Protein AF-A0A7V7T2E0-F1 (afdb_monomer_lite)

Secondary structure (DSSP, 8-state):
--HHHHHIIIIIHHHHHHTTPEE-SSSEEEEEETTEEEEEEEEEPPGGGTTEEEEEEEEE-SSS--------HHHHHHHHHH--HHHHHHHTSSPPPPPEE--SSHHHHHHHHHHHHHHIIIIIHHHHHHHH--

Foldseek 3Di:
DALLLVLCVPAVVVLVVVVAWDDPSPFKTWHQALNWIKIKGKAQDDDVRHQKIFIDIDTDDDDDPPDDPPPDCVVVVVCVVPDDPVVVVVVVPDDPTDIGGHDSDNVVSNVSVVVVSVCCVVPVVVVVNVVSPD

Structure (mmCIF, N/CA/C/O backbone):
data_AF-A0A7V7T2E0-F1
#
_entry.id   AF-A0A7V7T2E0-F1
#
loop_
_atom_site.group_PDB
_atom_site.id
_atom_site.type_symbol
_atom_site.label_atom_id
_atom_site.label_alt_id
_atom_site.label_comp_id
_atom_site.label_asym_id
_atom_site.label_entity_id
_atom_site.label_seq_id
_atom_site.pdbx_PDB_ins_code
_atom_site.Cartn_x
_atom_site.Cartn_y
_atom_site.Cartn_z
_atom_site.occupancy
_atom_site.B_iso_or_equiv
_atom_site.auth_seq_id
_atom_site.auth_comp_id
_atom_site.auth_asym_id
_atom_site.auth_atom_id
_atom_site.pdbx_PDB_model_num
ATOM 1 N N . MET A 1 1 ? 3.682 9.585 -15.125 1.00 78.31 1 MET A N 1
ATOM 2 C CA . MET A 1 1 ? 3.237 8.703 -14.019 1.00 78.31 1 MET A CA 1
ATOM 3 C C . MET A 1 1 ? 4.092 7.446 -14.058 1.00 78.31 1 MET A C 1
ATOM 5 O O . MET A 1 1 ? 4.278 6.934 -15.154 1.00 78.31 1 MET A O 1
ATOM 9 N N . THR A 1 2 ? 4.671 6.995 -12.938 1.00 90.12 2 THR A N 1
ATOM 10 C CA . THR A 1 2 ? 5.553 5.806 -12.954 1.00 90.12 2 THR A CA 1
ATOM 11 C C . THR A 1 2 ? 4.736 4.514 -13.114 1.00 90.12 2 THR A C 1
ATOM 13 O 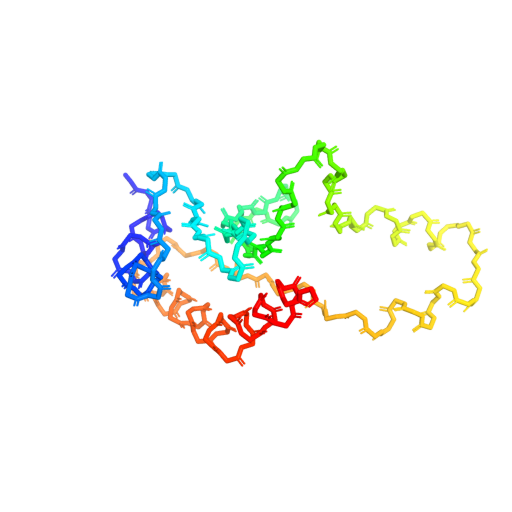O . THR A 1 2 ? 3.571 4.516 -12.709 1.00 90.12 2 THR A O 1
ATOM 16 N N . PRO A 1 3 ? 5.301 3.408 -13.642 1.00 91.00 3 PRO A N 1
ATOM 17 C CA . PRO A 1 3 ? 4.605 2.115 -13.707 1.00 91.00 3 PRO A CA 1
ATOM 18 C C . PRO A 1 3 ? 4.090 1.655 -12.344 1.00 91.00 3 PRO A C 1
ATOM 20 O O . PRO A 1 3 ? 3.000 1.097 -12.236 1.00 91.00 3 PRO A O 1
ATOM 23 N N . PHE A 1 4 ? 4.838 1.967 -11.283 1.00 93.06 4 PHE A N 1
ATOM 24 C CA . PHE A 1 4 ? 4.419 1.772 -9.900 1.00 93.06 4 PHE A CA 1
ATOM 25 C C . PHE A 1 4 ? 3.135 2.546 -9.566 1.00 93.06 4 PHE A C 1
ATOM 27 O O . PHE A 1 4 ? 2.156 1.943 -9.137 1.00 93.06 4 PHE A O 1
ATOM 34 N N . ASP A 1 5 ? 3.115 3.865 -9.793 1.00 93.12 5 ASP A N 1
ATOM 35 C CA . ASP A 1 5 ? 1.949 4.706 -9.472 1.00 93.12 5 ASP A CA 1
ATOM 36 C C . ASP A 1 5 ? 0.740 4.350 -10.348 1.00 93.12 5 ASP A C 1
ATOM 38 O O . ASP A 1 5 ? -0.398 4.406 -9.887 1.00 93.12 5 ASP A O 1
ATOM 42 N N . LYS A 1 6 ? 0.988 3.945 -11.599 1.00 94.19 6 LYS A N 1
ATOM 43 C CA . LYS A 1 6 ? -0.042 3.428 -12.498 1.00 94.19 6 LYS A CA 1
ATOM 44 C C . LYS A 1 6 ? -0.638 2.128 -11.960 1.00 94.19 6 LYS A C 1
ATOM 46 O O . LYS A 1 6 ? -1.842 2.049 -11.785 1.00 94.19 6 LYS A O 1
ATOM 51 N N . SER A 1 7 ? 0.197 1.148 -11.614 1.00 93.81 7 SER A N 1
ATOM 52 C CA . SER A 1 7 ? -0.269 -0.141 -11.074 1.00 93.81 7 SER A CA 1
ATOM 53 C C . SER A 1 7 ? -1.001 0.030 -9.745 1.00 93.81 7 SER A C 1
ATOM 55 O O . SER A 1 7 ? -1.985 -0.652 -9.488 1.00 93.81 7 SER A O 1
ATOM 57 N N . LEU A 1 8 ? -0.555 0.966 -8.904 1.00 93.88 8 LEU A N 1
ATOM 58 C CA . LEU A 1 8 ? -1.250 1.299 -7.665 1.00 93.88 8 LEU A CA 1
ATOM 59 C C . LEU A 1 8 ? -2.682 1.782 -7.943 1.00 93.88 8 LEU A C 1
ATOM 61 O O . LEU A 1 8 ? -3.616 1.366 -7.265 1.00 93.88 8 LEU A O 1
ATOM 65 N N . ARG A 1 9 ? -2.866 2.629 -8.961 1.00 94.38 9 ARG A N 1
ATOM 66 C CA . ARG A 1 9 ? -4.184 3.141 -9.365 1.00 94.38 9 ARG A CA 1
ATOM 67 C C . ARG A 1 9 ? -5.035 2.112 -10.104 1.00 94.38 9 ARG A C 1
ATOM 69 O O . ARG A 1 9 ? -6.242 2.102 -9.910 1.00 94.38 9 ARG A O 1
ATOM 76 N N . ASP A 1 10 ? -4.422 1.275 -10.928 1.00 95.38 10 ASP A N 1
ATOM 77 C CA . ASP A 1 10 ? -5.150 0.360 -11.809 1.00 95.38 10 ASP A CA 1
ATOM 78 C C . ASP A 1 10 ? -5.492 -0.968 -11.107 1.00 95.38 10 ASP A C 1
ATOM 80 O O . ASP A 1 10 ? -6.472 -1.613 -11.465 1.00 95.38 10 ASP A O 1
ATOM 84 N N . VAL A 1 11 ? -4.699 -1.383 -10.111 1.00 95.88 11 VAL A N 1
ATOM 85 C CA . VAL A 1 11 ? -4.829 -2.691 -9.439 1.00 95.88 11 VAL A CA 1
ATOM 86 C C . VAL A 1 11 ? -5.263 -2.543 -7.985 1.00 95.88 11 VAL A C 1
ATOM 88 O O . VAL A 1 11 ? -6.276 -3.099 -7.571 1.00 95.88 11 VAL A O 1
ATOM 91 N N . VAL A 1 12 ? -4.500 -1.793 -7.189 1.00 95.62 12 VAL A N 1
ATOM 92 C CA . VAL A 1 12 ? -4.717 -1.730 -5.735 1.00 95.62 12 VAL A CA 1
ATOM 93 C C . VAL A 1 12 ? -5.921 -0.865 -5.397 1.00 95.62 12 VAL A C 1
ATOM 95 O O . VAL A 1 12 ? -6.746 -1.249 -4.572 1.00 95.62 12 VAL A O 1
ATOM 98 N N . LYS A 1 13 ? -6.016 0.310 -6.023 1.00 96.75 13 LYS A N 1
ATOM 99 C CA . LYS A 1 13 ? -7.071 1.280 -5.749 1.00 96.75 13 LYS A CA 1
ATOM 100 C C . LYS A 1 13 ? -8.481 0.689 -5.877 1.00 96.75 13 LYS A C 1
ATOM 102 O O . LYS A 1 13 ? -9.194 0.777 -4.884 1.00 96.75 13 LYS A O 1
ATOM 107 N N . PRO A 1 14 ? -8.889 0.064 -7.000 1.00 97.50 14 PRO A N 1
ATOM 108 C CA . PRO A 1 14 ? -10.241 -0.485 -7.105 1.00 97.50 14 PRO A CA 1
ATOM 109 C C . PRO A 1 14 ? -10.517 -1.565 -6.053 1.00 97.50 14 PRO A C 1
ATOM 111 O O . PRO A 1 14 ? -11.622 -1.629 -5.522 1.00 97.50 14 PRO A O 1
ATOM 114 N N . TYR A 1 15 ? -9.512 -2.377 -5.704 1.00 96.69 15 TYR A N 1
ATOM 115 C CA . TYR A 1 15 ? -9.649 -3.362 -4.635 1.00 96.69 15 TYR A CA 1
ATOM 116 C C . TYR A 1 15 ? -9.910 -2.690 -3.281 1.00 96.69 15 TYR A C 1
ATOM 118 O O . TYR A 1 15 ? -10.901 -3.010 -2.634 1.00 96.69 15 TYR A O 1
ATOM 126 N N . LEU A 1 16 ? -9.060 -1.748 -2.859 1.00 95.25 16 LEU A N 1
ATOM 127 C CA . LEU A 1 16 ? -9.185 -1.095 -1.552 1.00 95.25 16 LEU A CA 1
ATOM 128 C C . LEU A 1 16 ? -10.422 -0.191 -1.458 1.00 95.25 16 LEU A C 1
ATOM 130 O O . LEU A 1 16 ? -11.059 -0.155 -0.409 1.00 95.25 16 LEU A O 1
ATOM 134 N N . GLU A 1 17 ? -10.813 0.473 -2.546 1.00 96.19 17 GLU A N 1
ATOM 135 C CA . GLU A 1 17 ? -12.062 1.245 -2.603 1.00 96.19 17 GLU A CA 1
ATOM 136 C C . GLU A 1 17 ? -13.293 0.352 -2.429 1.00 96.19 17 GLU A C 1
ATOM 138 O O . GLU A 1 17 ? -14.210 0.719 -1.697 1.00 96.19 17 GLU A O 1
ATOM 143 N N . ASN A 1 18 ? -13.284 -0.863 -2.989 1.00 96.75 18 ASN A N 1
ATOM 144 C CA . ASN A 1 18 ? -14.342 -1.846 -2.743 1.00 96.75 18 ASN A CA 1
ATOM 145 C C . ASN A 1 18 ? -14.381 -2.340 -1.282 1.00 96.75 18 ASN A C 1
ATOM 147 O O . ASN A 1 18 ? -15.410 -2.829 -0.829 1.00 96.75 18 ASN A O 1
ATOM 151 N N . GLN A 1 19 ? -13.280 -2.198 -0.537 1.00 93.25 19 GLN A N 1
ATOM 152 C CA . GLN A 1 19 ? -13.207 -2.469 0.906 1.00 93.25 19 GLN A CA 1
ATOM 153 C C . GLN A 1 19 ? -13.516 -1.224 1.762 1.00 93.25 19 GLN A C 1
ATOM 155 O O . GLN A 1 19 ? -13.327 -1.248 2.974 1.00 93.25 19 GLN A O 1
ATOM 160 N N . GLY A 1 20 ? -13.957 -0.118 1.151 1.00 94.88 20 GLY A N 1
ATOM 161 C CA . GLY A 1 20 ? -14.329 1.112 1.856 1.00 94.88 20 GLY A CA 1
ATOM 162 C C . GLY A 1 20 ? -13.175 2.079 2.142 1.00 94.88 20 GLY A C 1
ATOM 163 O O . GLY A 1 20 ? -13.376 3.078 2.833 1.00 94.88 20 GLY A O 1
ATOM 164 N N . TYR A 1 21 ? -11.975 1.835 1.608 1.00 95.00 21 TYR A N 1
ATOM 165 C CA . TYR A 1 21 ? -10.860 2.775 1.729 1.00 95.00 21 TYR A CA 1
ATOM 166 C C . TYR A 1 21 ? -10.929 3.879 0.676 1.00 95.00 21 TYR A C 1
ATOM 168 O O . TYR A 1 21 ? -11.172 3.635 -0.497 1.00 95.00 21 TYR A O 1
ATOM 176 N N . SER A 1 22 ? -10.610 5.105 1.076 1.00 96.00 22 SER A N 1
ATOM 177 C CA . SER A 1 22 ? -10.489 6.258 0.186 1.00 96.00 22 SER A CA 1
ATOM 178 C C . SER A 1 22 ? -9.030 6.526 -0.168 1.00 96.00 22 SER A C 1
ATOM 180 O O . SER A 1 22 ? -8.172 6.588 0.712 1.00 96.00 22 SER A O 1
ATOM 182 N N . PHE A 1 23 ? -8.742 6.719 -1.454 1.00 94.81 23 PHE A N 1
ATOM 183 C CA . PHE A 1 23 ? -7.396 7.026 -1.935 1.00 94.81 23 PHE A CA 1
ATOM 184 C C . PHE A 1 23 ? -7.085 8.526 -1.860 1.00 94.81 23 PHE A C 1
ATOM 186 O O . PHE A 1 23 ? -7.802 9.344 -2.432 1.00 94.81 23 PHE A O 1
ATOM 193 N N . ASN A 1 24 ? -5.958 8.903 -1.249 1.00 89.12 24 ASN A N 1
ATOM 194 C CA . ASN A 1 24 ? -5.575 10.313 -1.088 1.00 89.12 24 ASN A CA 1
ATOM 195 C C . ASN A 1 24 ? -4.918 10.958 -2.329 1.00 89.12 24 ASN A C 1
ATOM 197 O O . ASN A 1 24 ? -4.428 12.086 -2.269 1.00 89.12 24 ASN A O 1
ATOM 201 N N . GLY A 1 25 ? -4.836 10.232 -3.448 1.00 85.12 25 GLY A N 1
ATOM 202 C CA . GLY A 1 25 ? -4.210 10.698 -4.691 1.00 85.12 25 GLY A CA 1
ATOM 203 C C . GLY A 1 25 ? -2.688 10.529 -4.750 1.00 85.12 25 GLY A C 1
ATOM 204 O O . GLY A 1 25 ? -2.106 10.671 -5.833 1.00 85.12 25 GLY A O 1
ATOM 205 N N . LYS A 1 26 ? -2.048 10.190 -3.625 1.00 87.12 26 LYS A N 1
ATOM 206 C CA . LYS A 1 26 ? -0.621 9.878 -3.530 1.00 87.12 26 LYS A CA 1
ATOM 207 C C . LYS A 1 26 ? -0.429 8.368 -3.475 1.00 87.12 26 LYS A C 1
ATOM 209 O O . LYS A 1 26 ? -0.377 7.727 -4.521 1.00 87.12 26 LYS A O 1
ATOM 214 N N . ARG A 1 27 ? -0.264 7.809 -2.279 1.00 91.12 27 ARG A N 1
ATOM 215 C CA . ARG A 1 27 ? 0.068 6.398 -2.048 1.00 91.12 27 ARG A CA 1
ATOM 216 C C . ARG A 1 27 ? -0.558 5.851 -0.770 1.00 91.12 27 ARG A C 1
ATOM 218 O O . ARG A 1 27 ? -0.163 4.775 -0.327 1.00 91.12 27 ARG A O 1
ATOM 225 N N . ASP A 1 28 ? -1.534 6.574 -0.228 1.00 92.62 28 ASP A N 1
ATOM 226 C CA . ASP A 1 28 ? -2.164 6.221 1.034 1.00 92.62 28 ASP A CA 1
ATOM 227 C C . ASP A 1 28 ? -3.663 6.039 0.825 1.00 92.62 28 ASP A C 1
ATOM 229 O O 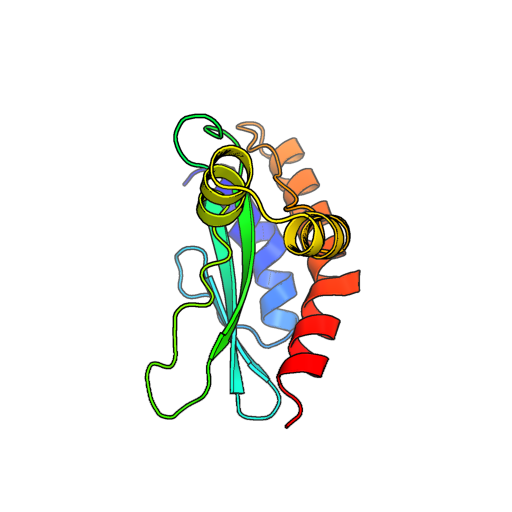. ASP A 1 28 ? -4.308 6.752 0.044 1.00 92.62 28 ASP A O 1
ATOM 233 N N . PHE A 1 29 ? -4.188 5.061 1.544 1.00 94.31 29 PHE A N 1
ATOM 234 C CA . PHE A 1 29 ? -5.582 4.666 1.559 1.00 94.31 29 PHE A CA 1
ATOM 235 C C . PHE A 1 29 ? -6.074 4.734 2.992 1.00 94.31 29 PHE A C 1
ATOM 237 O O . PHE A 1 29 ? -5.423 4.180 3.871 1.00 94.31 29 PHE A O 1
ATOM 244 N N . SER A 1 30 ? -7.208 5.383 3.232 1.00 92.50 30 SER A N 1
ATOM 245 C CA . SER A 1 30 ? -7.758 5.542 4.580 1.00 92.50 30 SER A CA 1
ATOM 246 C C . SER A 1 30 ? -9.210 5.095 4.662 1.00 92.50 30 SER A C 1
ATOM 248 O O . SER A 1 30 ? -9.994 5.429 3.776 1.00 92.50 30 SER A O 1
ATOM 250 N N . ALA A 1 31 ? -9.578 4.404 5.735 1.00 92.38 31 ALA A N 1
ATOM 251 C CA . ALA A 1 31 ? -10.951 4.015 6.051 1.00 92.38 31 ALA A CA 1
ATOM 252 C C . ALA A 1 31 ? -11.221 4.208 7.545 1.00 92.38 31 ALA A C 1
ATOM 254 O O . ALA A 1 31 ? -10.295 4.196 8.352 1.00 92.38 31 ALA A O 1
ATOM 255 N N . ILE A 1 32 ? -12.493 4.328 7.923 1.00 89.19 32 ILE A N 1
ATOM 256 C CA . ILE A 1 32 ? -12.897 4.172 9.322 1.00 89.19 32 ILE A CA 1
ATOM 257 C C . ILE A 1 32 ? -13.329 2.722 9.521 1.00 89.19 32 ILE A C 1
ATOM 259 O O . ILE A 1 32 ? -14.302 2.284 8.913 1.00 89.19 32 ILE A O 1
ATOM 263 N N . VAL A 1 33 ? -12.619 1.990 10.376 1.00 84.25 33 VAL A N 1
ATOM 264 C CA . VAL A 1 33 ? -12.908 0.589 10.709 1.00 84.25 33 VAL A CA 1
ATOM 265 C C . VAL A 1 33 ? -13.156 0.522 12.212 1.00 84.25 33 VAL A C 1
ATOM 267 O O . VAL A 1 33 ? -12.320 0.968 12.992 1.00 84.25 33 VAL A O 1
ATOM 270 N N . ASN A 1 34 ? -14.335 0.041 12.621 1.00 87.00 34 ASN A N 1
ATOM 271 C CA . ASN A 1 34 ? -14.765 -0.019 14.029 1.00 87.00 34 ASN A CA 1
ATOM 272 C C . ASN A 1 34 ? -14.601 1.313 14.795 1.00 87.00 34 ASN A C 1
ATOM 274 O O . ASN A 1 34 ? -14.215 1.341 15.957 1.00 87.00 34 ASN A O 1
ATOM 278 N N . GLY A 1 35 ? -14.878 2.441 14.133 1.00 84.25 35 GLY A N 1
ATOM 279 C CA . GLY A 1 35 ? -14.785 3.777 14.739 1.00 84.25 35 GLY A CA 1
ATOM 280 C C . GLY A 1 35 ? -13.370 4.366 14.806 1.00 84.25 35 GLY A C 1
ATOM 281 O O . GLY A 1 35 ? -13.225 5.535 15.162 1.00 84.25 35 GLY A O 1
ATOM 282 N N . GLN A 1 36 ? -12.344 3.613 14.401 1.00 81.62 36 GLN A N 1
ATOM 283 C CA . GLN A 1 36 ? -10.947 4.051 14.390 1.00 81.62 36 GLN A CA 1
ATOM 284 C C . GLN A 1 36 ? -10.455 4.331 12.965 1.00 81.62 36 GLN A C 1
ATOM 286 O O . GLN A 1 36 ? -10.934 3.732 11.999 1.00 81.62 36 GLN A O 1
ATOM 291 N N . ASN A 1 37 ? -9.500 5.255 12.815 1.00 84.25 37 ASN A N 1
ATOM 292 C CA . ASN A 1 37 ? -8.938 5.573 11.504 1.00 84.25 37 ASN A CA 1
ATOM 293 C C . ASN A 1 37 ? -7.888 4.525 11.127 1.00 84.25 37 ASN A C 1
ATOM 295 O O . ASN A 1 37 ? -6.899 4.352 11.825 1.00 84.25 37 ASN A O 1
ATOM 299 N N . SER A 1 38 ? -8.084 3.834 10.014 1.00 85.00 38 SER A N 1
ATOM 300 C CA . SER A 1 38 ? -7.129 2.884 9.459 1.00 85.00 38 SER A CA 1
ATOM 301 C C . SER A 1 38 ? -6.476 3.473 8.218 1.00 85.00 38 SER A C 1
ATOM 303 O O . SER A 1 38 ? -7.166 4.023 7.360 1.00 85.00 38 SER A O 1
ATOM 305 N N . VAL A 1 39 ? -5.155 3.330 8.095 1.00 87.44 39 VAL A N 1
ATOM 306 C CA . VAL A 1 39 ? -4.385 3.812 6.945 1.00 87.44 39 VAL A CA 1
ATOM 307 C C . VAL A 1 39 ? -3.500 2.698 6.388 1.00 87.44 39 VAL A C 1
ATOM 309 O O . VAL A 1 39 ? -2.794 2.014 7.124 1.00 87.44 39 VAL A O 1
ATOM 312 N N . ILE A 1 40 ? -3.508 2.537 5.067 1.00 87.88 40 ILE A N 1
ATOM 313 C CA . ILE A 1 40 ? -2.616 1.653 4.314 1.00 87.88 40 ILE A CA 1
ATOM 314 C C . ILE A 1 40 ? -1.734 2.530 3.424 1.00 87.88 40 ILE A C 1
ATOM 316 O O . ILE A 1 40 ? -2.233 3.231 2.545 1.00 87.88 40 ILE A O 1
ATOM 320 N N . THR A 1 41 ? -0.422 2.494 3.645 1.00 89.56 41 THR A N 1
ATOM 321 C CA . THR A 1 41 ? 0.555 3.388 3.006 1.00 89.56 41 THR A CA 1
ATOM 322 C C . THR A 1 41 ? 1.569 2.604 2.181 1.00 89.56 41 THR A C 1
ATOM 324 O O . THR A 1 41 ? 2.227 1.700 2.693 1.00 89.56 41 THR A O 1
ATOM 327 N N . PHE A 1 42 ? 1.762 2.989 0.919 1.00 89.94 42 PHE A N 1
ATOM 328 C CA . PHE A 1 42 ? 2.737 2.375 0.015 1.00 89.94 42 PHE A CA 1
ATOM 329 C C . PHE A 1 42 ? 4.028 3.204 -0.057 1.00 89.94 42 PHE A C 1
ATOM 331 O O . PHE A 1 42 ? 4.046 4.320 -0.586 1.00 89.94 42 PHE A O 1
ATOM 338 N N . GLN A 1 43 ? 5.143 2.650 0.426 1.00 88.81 43 GLN A N 1
ATOM 339 C CA . GLN A 1 43 ? 6.410 3.373 0.584 1.00 88.81 43 GLN A CA 1
ATOM 340 C C . GLN A 1 43 ? 7.512 2.802 -0.301 1.00 88.81 43 GLN A C 1
ATOM 342 O O . GLN A 1 43 ? 7.751 1.602 -0.307 1.00 88.81 43 GLN A O 1
ATOM 347 N N . LYS A 1 44 ? 8.235 3.662 -1.025 1.00 85.94 44 LYS A N 1
ATOM 348 C CA . LYS A 1 44 ? 9.430 3.243 -1.775 1.00 85.94 44 LYS A CA 1
ATOM 349 C C . LYS A 1 44 ? 10.624 3.102 -0.829 1.00 85.94 44 LYS A C 1
ATOM 351 O O . LYS A 1 44 ? 10.782 3.907 0.087 1.00 85.94 44 LYS A O 1
ATOM 356 N N . GLY A 1 45 ? 11.471 2.109 -1.084 1.00 77.12 45 GLY A N 1
ATOM 357 C CA . GLY A 1 45 ? 12.690 1.864 -0.321 1.00 77.12 45 GLY A CA 1
ATOM 358 C C . GLY A 1 45 ? 13.698 3.009 -0.423 1.00 77.12 45 GLY A C 1
ATOM 359 O O . GLY A 1 45 ? 13.771 3.728 -1.423 1.00 77.12 45 GLY A O 1
ATOM 360 N N . LEU A 1 46 ? 14.486 3.183 0.639 1.00 80.25 46 LEU A N 1
ATOM 361 C CA . LEU A 1 46 ? 15.546 4.189 0.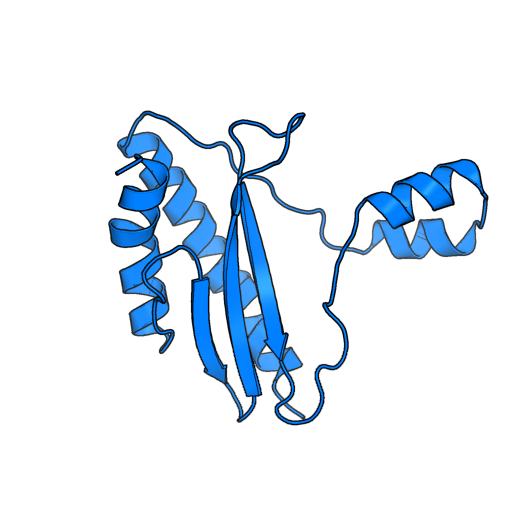725 1.00 80.25 46 LEU A CA 1
ATOM 362 C C . LEU A 1 46 ? 16.892 3.590 0.303 1.00 80.25 46 LEU A C 1
ATOM 364 O O . LEU A 1 46 ? 17.192 2.460 0.672 1.00 80.25 46 LEU A O 1
ATOM 368 N N . ARG A 1 47 ? 17.738 4.373 -0.384 1.00 75.31 47 ARG A N 1
ATOM 369 C CA . ARG A 1 47 ? 19.157 4.087 -0.713 1.00 75.31 47 ARG A CA 1
ATOM 370 C C . ARG A 1 47 ? 19.466 2.619 -1.059 1.00 75.31 47 ARG A C 1
ATOM 372 O O . ARG A 1 47 ? 19.358 2.246 -2.218 1.00 75.31 47 ARG A O 1
ATOM 379 N N . GLY A 1 48 ? 19.853 1.799 -0.075 1.00 70.50 48 GLY A N 1
ATOM 380 C CA . GLY A 1 48 ? 20.204 0.381 -0.262 1.00 70.50 48 GLY A CA 1
ATOM 381 C C . GLY A 1 48 ? 19.034 -0.516 -0.690 1.00 70.50 48 GLY A C 1
ATOM 382 O O . GLY A 1 48 ? 19.251 -1.629 -1.148 1.00 70.50 48 GLY A O 1
ATOM 383 N N . LEU A 1 49 ? 17.806 -0.012 -0.576 1.00 75.12 49 LEU A N 1
ATOM 384 C CA . LEU A 1 49 ? 16.565 -0.618 -1.056 1.00 75.12 49 LEU A CA 1
ATOM 385 C C . LEU A 1 49 ? 15.975 0.172 -2.238 1.00 75.12 49 LEU A C 1
ATOM 387 O O . LEU A 1 49 ? 14.773 0.131 -2.498 1.00 75.12 49 LEU A O 1
ATOM 391 N N . ALA A 1 50 ? 16.803 0.937 -2.954 1.00 77.81 50 ALA A N 1
ATOM 392 C CA . ALA A 1 50 ? 16.369 1.596 -4.178 1.00 77.81 50 ALA A CA 1
ATOM 393 C C . ALA A 1 50 ? 15.823 0.554 -5.170 1.00 77.81 50 ALA A C 1
ATOM 395 O O . ALA A 1 50 ? 16.428 -0.492 -5.398 1.00 77.81 50 ALA A O 1
ATOM 396 N N . GLY A 1 51 ? 14.651 0.839 -5.741 1.00 83.38 51 GLY A N 1
ATOM 397 C CA . GLY A 1 51 ? 13.958 -0.095 -6.628 1.00 83.38 51 GLY A CA 1
ATOM 398 C C . GLY A 1 51 ? 13.097 -1.135 -5.909 1.00 83.38 51 GLY A C 1
ATOM 399 O O . GLY A 1 51 ? 12.624 -2.062 -6.557 1.00 83.38 51 GLY A O 1
ATOM 400 N N . THR A 1 52 ? 12.845 -1.000 -4.606 1.00 86.62 52 THR A N 1
ATOM 401 C CA . THR A 1 52 ? 11.827 -1.791 -3.897 1.00 86.62 52 THR A CA 1
ATOM 402 C C . THR A 1 52 ? 10.778 -0.902 -3.231 1.00 86.62 52 THR A C 1
ATOM 404 O O . THR A 1 52 ? 10.900 0.326 -3.204 1.00 86.62 52 THR A O 1
ATOM 407 N N . PHE A 1 53 ? 9.711 -1.514 -2.725 1.00 87.31 53 PHE A N 1
ATOM 408 C CA . PHE A 1 53 ? 8.694 -0.850 -1.918 1.00 87.31 53 PHE A CA 1
ATOM 409 C C . PHE A 1 53 ? 8.136 -1.777 -0.833 1.00 87.31 53 PHE A C 1
ATOM 411 O O . PHE A 1 53 ? 8.265 -3.001 -0.925 1.00 87.31 53 PHE A O 1
ATOM 418 N N . THR A 1 54 ? 7.493 -1.174 0.161 1.00 86.50 54 THR A N 1
ATOM 419 C CA . THR A 1 54 ? 6.731 -1.817 1.237 1.00 86.50 54 THR A CA 1
ATOM 420 C C . THR A 1 54 ? 5.316 -1.270 1.307 1.00 86.50 54 THR A C 1
ATOM 422 O O . THR A 1 54 ? 4.996 -0.219 0.740 1.00 86.50 54 THR A O 1
ATOM 425 N N . VAL A 1 55 ? 4.473 -1.998 2.033 1.00 83.44 55 VAL A N 1
ATOM 426 C CA . VAL A 1 55 ? 3.131 -1.568 2.406 1.00 83.44 55 VAL A CA 1
ATOM 427 C C . VAL A 1 55 ? 3.031 -1.606 3.918 1.00 83.44 55 VAL A C 1
ATOM 429 O O . VAL A 1 55 ? 3.292 -2.643 4.523 1.00 83.44 55 VAL A O 1
ATOM 432 N N . ASN A 1 56 ? 2.647 -0.481 4.505 1.00 84.00 56 ASN A N 1
ATOM 433 C CA . ASN A 1 56 ? 2.482 -0.337 5.943 1.00 84.00 56 ASN A CA 1
ATOM 434 C C . ASN A 1 56 ? 1.004 -0.166 6.268 1.00 84.00 56 ASN A C 1
ATOM 436 O O . ASN A 1 56 ? 0.309 0.589 5.588 1.00 84.00 56 ASN A O 1
ATOM 440 N N . LEU A 1 57 ? 0.548 -0.851 7.311 1.00 80.75 57 LEU A N 1
ATOM 441 C CA . LEU A 1 57 ? -0.810 -0.767 7.829 1.00 80.75 57 LEU A CA 1
ATOM 442 C C . LEU A 1 57 ? -0.734 -0.083 9.195 1.00 80.75 57 LEU A C 1
ATOM 444 O O . LEU A 1 57 ? 0.094 -0.458 10.025 1.00 80.75 57 LEU A O 1
ATOM 448 N N . SER A 1 58 ? -1.571 0.919 9.427 1.00 76.31 58 SER A N 1
ATOM 449 C CA . SER A 1 58 ? -1.646 1.639 10.696 1.00 76.31 58 SER A CA 1
ATOM 450 C C . SER A 1 58 ? -3.090 1.859 11.120 1.00 76.31 58 SER A C 1
ATOM 452 O O . SER A 1 58 ? -3.988 1.974 10.286 1.00 76.31 58 SER A O 1
ATOM 454 N N . VAL A 1 59 ? -3.291 1.931 12.429 1.00 76.12 59 VAL A N 1
ATOM 455 C CA . VAL A 1 59 ? -4.554 2.283 13.075 1.00 76.12 59 VAL A CA 1
ATOM 456 C C . VAL A 1 59 ? -4.257 3.485 13.974 1.00 76.12 59 VAL A C 1
ATOM 458 O O . VAL A 1 59 ? -3.319 3.435 14.765 1.00 76.12 59 VAL A O 1
ATOM 461 N N . GLU A 1 60 ? -4.981 4.585 13.785 1.00 70.44 60 GLU A N 1
ATOM 462 C CA . GLU A 1 60 ? -4.845 5.834 14.533 1.00 70.44 60 GLU A CA 1
ATOM 463 C C . GLU A 1 60 ? -6.048 6.018 15.468 1.00 70.44 60 GLU A C 1
ATOM 465 O O . GLU A 1 60 ? -7.208 5.977 15.035 1.00 70.44 60 GLU A O 1
ATOM 470 N N . GLU A 1 61 ? -5.765 6.270 16.746 1.00 59.16 61 GLU A N 1
ATOM 471 C CA . GLU A 1 61 ? -6.768 6.603 17.752 1.00 59.16 61 GLU A CA 1
ATOM 472 C C . GLU A 1 61 ? -7.122 8.094 17.666 1.00 59.16 61 GLU A C 1
ATOM 474 O O . GLU A 1 61 ? -6.261 8.968 17.535 1.00 59.16 61 GLU A O 1
ATOM 479 N N . LYS A 1 62 ? -8.421 8.403 17.684 1.00 47.00 62 LYS A N 1
ATOM 480 C CA . LYS A 1 62 ? -8.942 9.742 17.398 1.00 47.00 62 LYS A CA 1
ATOM 481 C C . LYS A 1 62 ? -9.006 10.631 18.643 1.00 47.00 62 LYS A C 1
ATOM 483 O O . LYS A 1 62 ? -10.012 11.285 18.851 1.00 47.00 62 LYS A O 1
ATOM 488 N N . THR A 1 63 ? -7.938 10.700 19.429 1.00 37.22 63 THR A N 1
ATOM 489 C CA . THR A 1 63 ? -7.688 11.768 20.414 1.00 37.22 63 THR A CA 1
ATOM 490 C C . THR A 1 63 ? -6.265 11.595 20.915 1.00 37.22 63 THR A C 1
ATOM 492 O O . THR A 1 63 ? -5.927 10.540 21.424 1.00 37.22 63 THR A O 1
ATOM 495 N N . GLU A 1 64 ? -5.455 12.640 20.758 1.00 34.19 64 GLU A N 1
ATOM 496 C CA . GLU A 1 64 ? -3.998 12.646 20.936 1.00 34.19 64 GLU A CA 1
ATOM 497 C C . GLU A 1 64 ? -3.226 11.980 19.787 1.00 34.19 64 GLU A C 1
ATOM 499 O O . GLU A 1 64 ? -3.489 10.860 19.364 1.00 34.19 64 GLU A O 1
ATOM 504 N N . ARG A 1 65 ? -2.230 12.703 19.256 1.00 44.91 65 ARG A N 1
ATOM 505 C CA . ARG A 1 65 ? -1.173 12.137 18.407 1.00 44.91 65 ARG A CA 1
ATOM 506 C C . ARG A 1 65 ? -0.353 11.165 19.262 1.00 44.91 65 ARG A C 1
ATOM 508 O O . ARG A 1 65 ? 0.769 11.474 19.660 1.00 44.91 65 ARG A O 1
ATOM 515 N N . LEU A 1 66 ? -0.915 10.007 19.571 1.00 34.97 66 LEU A N 1
ATOM 516 C CA . LEU A 1 66 ? -0.210 8.928 20.230 1.00 34.97 66 LEU A CA 1
ATOM 517 C C . LEU A 1 66 ? 0.652 8.250 19.175 1.00 34.97 66 LEU A C 1
ATOM 519 O O . LEU A 1 66 ? 0.162 7.528 18.319 1.00 34.97 66 LEU A O 1
ATOM 523 N N . GLY A 1 67 ? 1.939 8.601 19.215 1.00 35.84 67 GLY A N 1
ATOM 524 C CA . GLY A 1 67 ? 3.057 7.807 18.725 1.00 35.84 67 GLY A CA 1
ATOM 525 C C . GLY A 1 67 ? 2.909 7.223 17.325 1.00 35.84 67 GLY A C 1
ATOM 526 O O . GLY A 1 67 ? 2.262 6.205 17.120 1.00 35.84 67 GLY A O 1
ATOM 527 N N . THR A 1 68 ? 3.667 7.763 16.370 1.00 34.81 68 THR A N 1
ATOM 528 C CA . THR A 1 68 ? 4.075 6.994 15.190 1.00 34.81 68 THR A CA 1
ATOM 529 C C . THR A 1 68 ? 4.504 5.590 15.636 1.00 34.81 68 THR A C 1
ATOM 531 O O . THR A 1 68 ? 5.557 5.459 16.263 1.00 34.81 68 THR A O 1
ATOM 534 N N . ILE A 1 69 ? 3.744 4.540 15.303 1.00 36.16 69 ILE A N 1
ATOM 535 C CA . ILE A 1 69 ? 4.274 3.174 15.350 1.00 36.16 69 ILE A CA 1
ATOM 536 C C . ILE A 1 69 ? 5.290 3.089 14.216 1.00 36.16 69 ILE A C 1
ATOM 538 O O . ILE A 1 69 ? 5.010 2.767 13.064 1.00 36.16 69 ILE A O 1
ATOM 542 N N . ARG A 1 70 ? 6.504 3.505 14.558 1.00 35.47 70 ARG A N 1
ATOM 543 C CA . ARG A 1 70 ? 7.698 3.402 13.742 1.00 35.47 70 ARG A CA 1
ATOM 544 C C . ARG A 1 70 ? 8.286 2.034 14.058 1.00 35.47 70 ARG A C 1
ATOM 546 O O . ARG A 1 70 ? 9.039 1.898 15.016 1.00 35.47 70 ARG A O 1
ATOM 553 N N . ILE A 1 71 ? 7.966 1.020 13.260 1.00 35.03 71 ILE A N 1
ATOM 554 C CA . ILE A 1 71 ? 8.764 -0.210 13.271 1.00 35.03 71 ILE A CA 1
ATOM 555 C C . ILE A 1 71 ? 10.063 0.137 12.537 1.00 35.03 71 ILE A C 1
ATOM 557 O O . ILE A 1 71 ? 10.089 0.295 11.320 1.00 35.03 71 ILE A O 1
ATOM 561 N N . ASN A 1 72 ? 11.127 0.407 13.295 1.00 34.47 72 ASN A N 1
ATOM 562 C CA . ASN A 1 72 ? 12.432 0.776 12.757 1.00 34.47 72 ASN A CA 1
ATOM 563 C C . ASN A 1 72 ? 13.381 -0.437 12.765 1.00 34.47 72 ASN A C 1
ATOM 565 O O . ASN A 1 72 ? 13.596 -1.065 13.791 1.00 34.47 72 ASN A O 1
ATOM 569 N N . SER A 1 73 ? 14.086 -0.709 11.662 1.00 41.09 73 SER A N 1
ATOM 570 C CA . SER A 1 73 ? 15.263 -1.603 11.700 1.00 41.09 73 SER A CA 1
ATOM 571 C C . SER A 1 73 ? 16.445 -1.007 12.486 1.00 41.09 73 SER A C 1
ATOM 573 O O . SER A 1 73 ? 17.453 -1.676 12.700 1.00 41.09 73 SER A O 1
ATOM 575 N N . TRP A 1 74 ? 16.348 0.252 12.929 1.00 37.97 74 TRP A N 1
ATOM 576 C CA . TRP A 1 74 ? 17.384 0.911 13.729 1.00 37.97 74 TRP A CA 1
ATOM 577 C C . TRP A 1 74 ? 17.445 0.383 15.173 1.00 37.97 74 TRP A C 1
ATOM 579 O O . TRP A 1 74 ? 18.532 0.313 15.739 1.00 37.97 74 TRP A O 1
ATOM 589 N N . SER A 1 75 ? 16.322 -0.076 15.742 1.00 39.97 75 SER A N 1
ATOM 590 C CA . SER A 1 75 ? 16.308 -0.746 17.055 1.00 39.97 75 SER A CA 1
ATOM 591 C C . SER A 1 75 ? 16.983 -2.123 17.007 1.00 39.97 75 SER A C 1
ATOM 593 O O . SER A 1 75 ? 17.719 -2.483 17.923 1.00 39.97 75 SER A O 1
ATOM 595 N N . ILE A 1 76 ? 16.843 -2.851 15.892 1.00 42.56 76 ILE A N 1
ATOM 596 C CA . ILE A 1 76 ? 17.552 -4.117 15.638 1.00 42.56 76 ILE A CA 1
ATOM 597 C C . ILE A 1 76 ? 19.061 -3.877 15.471 1.00 42.56 76 ILE A C 1
ATOM 599 O O . ILE A 1 76 ? 19.869 -4.655 15.977 1.00 42.56 76 ILE A O 1
ATOM 603 N N . PHE A 1 77 ? 19.461 -2.793 14.796 1.00 42.84 77 PHE A N 1
ATOM 604 C CA . PHE A 1 77 ? 20.876 -2.457 14.616 1.00 42.84 77 PHE A CA 1
ATOM 605 C C . PHE A 1 77 ? 21.559 -2.066 15.939 1.00 42.84 77 PHE A C 1
ATOM 60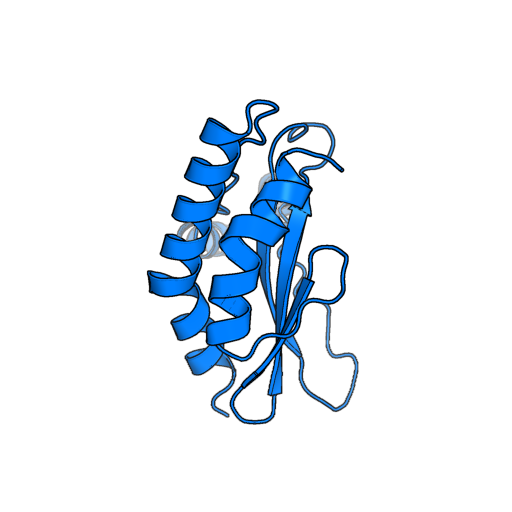7 O O . PHE A 1 77 ? 22.654 -2.555 16.205 1.00 42.84 77 PHE A O 1
ATOM 614 N N . ILE A 1 78 ? 20.911 -1.273 16.805 1.00 44.81 78 ILE A N 1
ATOM 615 C CA . ILE A 1 78 ? 21.450 -0.931 18.136 1.00 44.81 78 ILE A CA 1
ATOM 616 C C . ILE A 1 78 ? 21.507 -2.158 19.062 1.00 44.81 78 ILE A C 1
ATOM 618 O O . ILE A 1 78 ? 22.530 -2.374 19.708 1.00 44.81 78 ILE A O 1
ATOM 622 N N . ASN A 1 79 ? 20.486 -3.023 19.070 1.00 42.72 79 ASN A N 1
ATOM 623 C CA . ASN A 1 79 ? 20.493 -4.239 19.900 1.00 42.72 79 ASN A CA 1
ATOM 624 C C . ASN A 1 79 ? 21.547 -5.267 19.471 1.00 42.72 79 ASN A C 1
ATOM 626 O O . ASN A 1 79 ? 22.048 -6.021 20.304 1.00 42.72 79 ASN A O 1
ATOM 630 N N . LYS A 1 80 ? 21.936 -5.275 18.190 1.00 42.00 80 LYS A N 1
ATOM 631 C CA . LYS A 1 80 ? 23.043 -6.108 17.699 1.00 42.00 80 LYS A CA 1
ATOM 632 C C . LYS A 1 80 ? 24.407 -5.649 18.237 1.00 42.00 80 LYS A C 1
ATOM 634 O O . LYS A 1 80 ? 25.320 -6.466 18.307 1.00 42.00 80 LYS A O 1
ATOM 639 N N . PHE A 1 81 ? 24.534 -4.375 18.619 1.00 45.19 81 PHE A N 1
ATOM 640 C CA . PHE A 1 81 ? 25.765 -3.793 19.161 1.00 45.19 81 PHE A CA 1
ATOM 641 C C . PHE A 1 81 ? 25.780 -3.670 20.695 1.00 45.19 81 PHE A C 1
ATO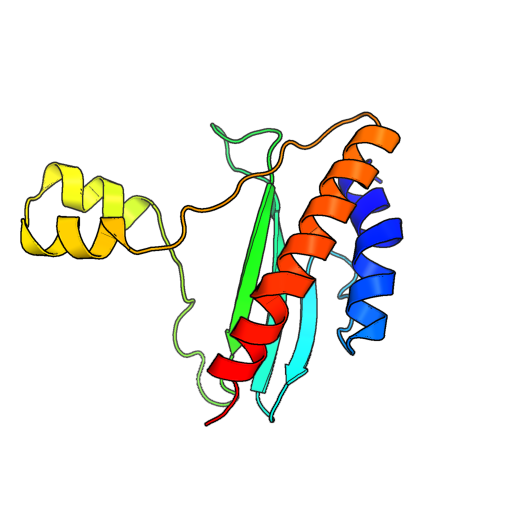M 643 O O . PHE A 1 81 ? 26.866 -3.693 21.265 1.00 45.19 81 PHE A O 1
ATOM 650 N N . PHE A 1 82 ? 24.623 -3.584 21.369 1.00 47.62 82 PHE A N 1
ATOM 651 C CA . PHE A 1 82 ? 24.546 -3.268 22.809 1.00 47.62 82 PHE A CA 1
ATOM 652 C C . PHE A 1 82 ? 23.796 -4.281 23.697 1.00 47.62 82 PHE A C 1
ATOM 654 O O . PHE A 1 82 ? 23.520 -3.972 24.846 1.00 47.62 82 PHE A O 1
ATOM 661 N N . GLY A 1 83 ? 23.547 -5.502 23.209 1.00 45.28 83 GLY A N 1
ATOM 662 C CA . GLY A 1 83 ? 23.396 -6.705 24.040 1.00 45.28 83 GLY A CA 1
ATOM 663 C C . GLY A 1 83 ? 22.203 -6.772 25.002 1.00 45.28 83 GLY A C 1
ATOM 664 O O . GLY A 1 83 ? 22.275 -6.293 26.125 1.00 45.28 83 GLY A O 1
ATOM 665 N N . ASP A 1 84 ? 21.181 -7.546 24.627 1.00 45.94 84 ASP A N 1
ATOM 666 C CA . ASP A 1 84 ? 20.330 -8.250 25.593 1.00 45.94 84 ASP A CA 1
ATOM 667 C C . ASP A 1 84 ? 19.755 -9.534 24.965 1.00 45.94 84 ASP A C 1
ATOM 669 O O . ASP A 1 84 ? 19.156 -9.501 23.882 1.00 45.94 84 ASP A O 1
ATOM 673 N N . LYS A 1 85 ? 19.970 -10.684 25.616 1.00 46.16 85 LYS A N 1
ATOM 674 C CA . LYS A 1 85 ? 19.616 -12.017 25.092 1.00 46.16 85 LYS A CA 1
ATOM 675 C C . LYS A 1 85 ? 18.102 -12.255 25.060 1.00 46.16 85 LYS A C 1
ATOM 677 O O . LYS A 1 85 ? 17.647 -13.034 24.225 1.00 46.16 85 LYS A O 1
ATOM 682 N N . GLU A 1 86 ? 17.316 -11.552 25.878 1.00 45.22 86 GLU A N 1
ATOM 683 C CA . GLU A 1 86 ? 15.848 -11.645 25.834 1.00 45.22 86 GLU A CA 1
ATOM 684 C C . GLU A 1 86 ? 15.233 -10.911 24.627 1.00 45.22 86 GLU A C 1
ATOM 686 O O . GLU A 1 86 ? 14.200 -11.328 24.094 1.00 45.22 86 GLU A O 1
ATOM 691 N N . SER A 1 87 ? 15.892 -9.860 24.122 1.00 44.91 87 SER A N 1
ATOM 692 C CA . SER A 1 87 ? 15.423 -9.094 22.954 1.00 44.91 87 SER A CA 1
ATOM 693 C C . SER A 1 87 ? 15.531 -9.876 21.637 1.00 44.91 87 SER A C 1
ATOM 695 O O . SER A 1 87 ? 14.709 -9.706 20.733 1.00 44.91 87 SER A O 1
ATOM 697 N N . LEU A 1 88 ? 16.507 -10.788 21.548 1.00 40.00 88 LEU A N 1
ATOM 698 C CA . LEU A 1 88 ? 16.728 -11.655 20.390 1.00 40.00 88 LEU A CA 1
ATOM 699 C C . LEU A 1 88 ? 15.574 -12.635 20.181 1.00 40.00 88 LEU A C 1
ATOM 701 O O . LEU A 1 88 ? 15.172 -12.857 19.044 1.00 40.00 88 LEU A O 1
ATOM 705 N N . LEU A 1 89 ? 15.002 -13.179 21.258 1.00 37.97 89 LEU A N 1
ATOM 706 C CA . LEU A 1 89 ? 13.870 -14.102 21.155 1.00 37.97 89 LEU A CA 1
ATOM 707 C C . LEU A 1 89 ? 12.599 -13.383 20.688 1.00 37.97 89 LEU A C 1
ATOM 709 O O . LEU A 1 89 ? 11.877 -13.922 19.857 1.00 37.97 89 LEU A O 1
ATOM 713 N N . LYS A 1 90 ? 12.365 -12.133 21.111 1.00 37.53 90 LYS A N 1
ATOM 714 C CA . LYS A 1 90 ? 11.235 -11.321 20.616 1.00 37.53 90 LYS A CA 1
ATOM 715 C C . LYS A 1 90 ? 11.414 -10.869 19.158 1.00 37.53 90 LYS A C 1
ATOM 717 O O . LYS A 1 90 ? 10.430 -10.770 18.432 1.00 37.53 90 LYS A O 1
ATOM 722 N N . ALA A 1 91 ? 12.650 -10.666 18.694 1.00 42.12 91 ALA A N 1
ATOM 723 C CA . ALA A 1 91 ? 12.952 -10.309 17.303 1.00 42.12 91 ALA A CA 1
ATOM 724 C C . ALA A 1 91 ? 12.731 -11.459 16.297 1.00 42.12 91 ALA A C 1
ATOM 726 O O . ALA A 1 91 ? 12.580 -11.210 15.102 1.00 42.12 91 ALA A O 1
ATOM 727 N N . VAL A 1 92 ? 12.696 -12.712 16.760 1.00 37.72 92 VAL A N 1
ATOM 728 C CA . VAL A 1 92 ? 12.491 -13.899 15.908 1.00 37.72 92 VAL A CA 1
ATOM 729 C C . VAL A 1 92 ? 11.009 -14.124 15.563 1.00 37.72 92 VAL A C 1
ATOM 731 O O . VAL A 1 92 ? 10.718 -14.770 14.558 1.00 37.72 92 VAL A O 1
ATOM 734 N N . PHE A 1 93 ? 10.076 -13.541 16.326 1.00 37.34 93 PHE A N 1
ATOM 735 C CA . PHE A 1 93 ? 8.625 -13.718 16.147 1.00 37.34 93 PHE A CA 1
ATOM 736 C C . PHE A 1 93 ? 7.903 -12.533 15.491 1.00 37.34 93 PHE A C 1
ATOM 738 O O . PHE A 1 93 ? 6.682 -12.569 15.342 1.00 37.34 93 PHE A O 1
ATOM 745 N N . LEU A 1 94 ? 8.625 -11.494 15.065 1.00 39.00 94 LEU A N 1
ATOM 746 C CA . LEU A 1 94 ? 8.028 -10.415 14.279 1.00 39.00 94 LEU A CA 1
ATOM 747 C C . LEU A 1 94 ? 7.922 -10.846 12.806 1.00 39.00 94 LEU A C 1
ATOM 749 O O . LEU A 1 94 ? 8.890 -11.396 12.267 1.00 39.00 94 LEU A O 1
ATOM 753 N N . PRO A 1 95 ? 6.780 -10.619 12.129 1.00 45.91 95 PRO A N 1
ATOM 754 C CA . PRO A 1 95 ? 6.671 -10.893 10.703 1.00 45.91 95 PRO A CA 1
ATOM 755 C C . PRO A 1 95 ? 7.768 -10.116 9.971 1.00 45.91 95 PRO A C 1
ATOM 757 O O . PRO A 1 95 ? 7.876 -8.900 10.102 1.00 45.91 95 PRO A O 1
ATOM 760 N N . LYS A 1 96 ? 8.631 -10.833 9.242 1.00 56.50 96 LYS A N 1
ATOM 761 C CA . LYS A 1 96 ? 9.718 -10.221 8.470 1.00 56.50 96 LYS A CA 1
ATOM 762 C C . LYS A 1 96 ? 9.110 -9.265 7.445 1.00 56.50 96 LYS A C 1
ATOM 764 O O . LYS A 1 96 ? 8.294 -9.701 6.633 1.00 56.50 96 LYS A O 1
ATOM 769 N N . ASP A 1 97 ? 9.539 -8.004 7.460 1.00 66.19 97 ASP A N 1
ATOM 770 C CA . ASP A 1 97 ? 9.134 -7.007 6.467 1.00 66.19 97 ASP A CA 1
ATOM 771 C C . ASP A 1 97 ? 9.287 -7.572 5.051 1.00 66.19 97 ASP A C 1
ATOM 773 O O . ASP A 1 97 ? 10.382 -7.963 4.626 1.00 66.19 97 ASP A O 1
ATOM 777 N N . LYS A 1 98 ? 8.180 -7.617 4.303 1.00 80.56 98 LYS A N 1
ATOM 778 C CA . LYS A 1 98 ? 8.198 -8.034 2.904 1.00 80.56 98 LYS A CA 1
ATOM 779 C C . LYS A 1 98 ? 8.429 -6.816 2.021 1.00 80.56 98 LYS A C 1
ATOM 781 O O . LYS A 1 98 ? 7.620 -5.894 1.983 1.00 80.56 98 LYS A O 1
ATOM 786 N N . TRP A 1 99 ? 9.529 -6.853 1.280 1.00 82.56 99 TRP A N 1
ATOM 787 C CA . TRP A 1 99 ? 9.858 -5.863 0.262 1.00 82.56 99 TRP A CA 1
ATOM 788 C C . TRP A 1 99 ? 9.566 -6.438 -1.117 1.00 82.56 99 TRP A C 1
ATOM 790 O O . TRP A 1 99 ? 9.999 -7.544 -1.447 1.00 82.56 99 TRP A O 1
ATOM 800 N N . TRP A 1 100 ? 8.875 -5.668 -1.948 1.00 87.25 100 TRP A N 1
ATOM 801 C CA . TRP A 1 100 ? 8.609 -6.030 -3.335 1.00 87.25 100 TRP A CA 1
ATOM 802 C C . TRP A 1 100 ? 9.486 -5.219 -4.274 1.00 87.25 100 TRP A C 1
ATOM 804 O O . TRP A 1 100 ? 9.728 -4.035 -4.047 1.00 87.25 100 TRP A O 1
ATOM 814 N N . LYS A 1 101 ? 9.950 -5.840 -5.359 1.00 89.06 101 LYS A N 1
ATOM 815 C CA . LYS A 1 101 ? 10.710 -5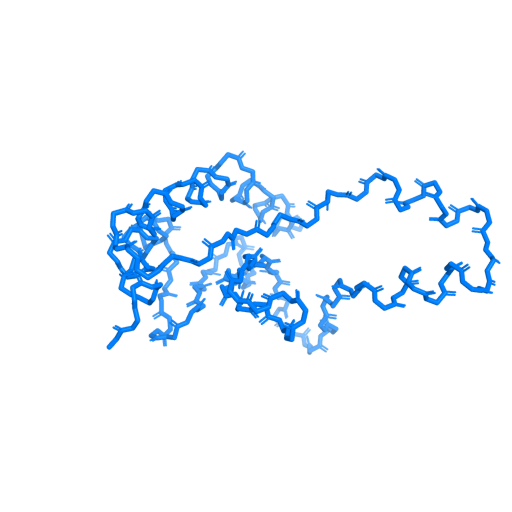.132 -6.392 1.00 89.06 101 LYS A CA 1
ATOM 816 C C . LYS A 1 101 ? 9.780 -4.256 -7.229 1.00 89.06 101 LYS A C 1
ATOM 818 O O . LYS A 1 101 ? 8.741 -4.711 -7.704 1.00 89.06 101 LYS A O 1
ATOM 823 N N . ILE A 1 102 ? 10.191 -3.013 -7.439 1.00 88.75 102 ILE A N 1
ATOM 824 C CA . ILE A 1 102 ? 9.624 -2.121 -8.443 1.00 88.75 102 ILE A CA 1
ATOM 825 C C . ILE A 1 102 ? 10.139 -2.587 -9.801 1.00 88.75 102 ILE A C 1
ATOM 827 O O . ILE A 1 102 ? 11.326 -2.866 -9.970 1.00 88.75 102 ILE A O 1
ATOM 831 N N . SER A 1 103 ? 9.237 -2.674 -10.771 1.00 88.50 103 SER A N 1
ATOM 832 C CA . SER A 1 103 ? 9.589 -2.946 -12.157 1.00 88.50 103 SER A CA 1
ATOM 833 C C . SER A 1 103 ? 9.185 -1.767 -13.024 1.00 88.50 103 SER A C 1
ATOM 835 O O . SER A 1 103 ? 8.080 -1.244 -12.888 1.00 88.50 103 SER A O 1
ATOM 837 N N . GLU A 1 104 ? 10.060 -1.391 -13.952 1.00 91.25 104 GLU A N 1
ATOM 838 C CA . GLU A 1 104 ? 9.712 -0.448 -15.019 1.00 91.25 104 GLU A CA 1
ATOM 839 C C . GLU A 1 104 ? 8.795 -1.096 -16.074 1.00 91.25 104 GLU A C 1
ATOM 841 O O . GLU A 1 104 ? 8.124 -0.411 -16.842 1.00 91.25 104 GLU A O 1
ATOM 846 N N . ASN A 1 105 ? 8.710 -2.432 -16.101 1.00 95.31 105 ASN A N 1
ATOM 847 C CA . ASN A 1 105 ? 7.766 -3.146 -16.950 1.00 95.31 105 ASN A CA 1
ATOM 848 C C . ASN A 1 105 ? 6.377 -3.182 -16.291 1.00 95.31 105 ASN A C 1
ATOM 850 O O . ASN A 1 105 ? 6.201 -3.754 -15.214 1.00 95.31 105 ASN A O 1
ATOM 854 N N . GLN A 1 106 ? 5.376 -2.625 -16.978 1.00 95.81 106 GLN A N 1
ATOM 855 C CA . GLN A 1 106 ? 4.011 -2.499 -16.460 1.00 95.81 106 GLN A CA 1
ATOM 856 C C . GLN A 1 106 ? 3.357 -3.846 -16.117 1.00 95.81 106 GLN A C 1
ATOM 858 O O . GLN A 1 106 ? 2.668 -3.950 -15.107 1.00 95.81 106 GLN A O 1
ATOM 863 N N . ILE A 1 107 ? 3.573 -4.885 -16.928 1.00 95.00 107 ILE A N 1
ATOM 864 C CA . ILE A 1 107 ? 2.974 -6.210 -16.704 1.00 95.00 107 ILE A CA 1
ATOM 865 C C . ILE A 1 107 ? 3.545 -6.827 -15.426 1.00 95.00 107 ILE A C 1
ATOM 867 O O . ILE A 1 107 ? 2.797 -7.331 -14.589 1.00 95.00 107 ILE A O 1
ATOM 871 N N . ASN A 1 108 ? 4.864 -6.751 -15.245 1.00 93.44 108 ASN A N 1
ATOM 872 C CA . ASN A 1 108 ? 5.518 -7.250 -14.038 1.00 93.44 108 ASN A CA 1
ATOM 873 C C . ASN A 1 108 ? 5.110 -6.444 -12.802 1.00 93.44 108 ASN A C 1
ATOM 875 O O . ASN A 1 108 ? 4.865 -7.026 -11.750 1.00 93.44 108 ASN A O 1
ATOM 879 N N . MET A 1 109 ? 4.977 -5.123 -12.930 1.00 96.06 109 MET A N 1
ATOM 880 C CA . MET A 1 109 ? 4.529 -4.269 -11.833 1.00 96.06 109 MET A CA 1
ATOM 881 C C . MET A 1 109 ? 3.077 -4.569 -11.421 1.00 96.06 109 MET A C 1
ATOM 883 O O . MET A 1 109 ? 2.791 -4.650 -10.227 1.00 96.06 109 MET A O 1
ATOM 887 N N . ASN A 1 110 ? 2.185 -4.834 -12.382 1.00 95.38 110 ASN A N 1
ATOM 888 C CA . ASN A 1 110 ? 0.816 -5.275 -12.105 1.00 95.38 110 ASN A CA 1
ATOM 889 C C . ASN A 1 110 ? 0.790 -6.629 -11.379 1.00 95.38 110 ASN A C 1
ATOM 891 O O . ASN A 1 110 ? 0.046 -6.780 -10.414 1.00 95.38 110 ASN A O 1
ATOM 895 N N . LYS A 1 111 ? 1.620 -7.599 -11.791 1.00 94.56 111 LYS A N 1
ATOM 896 C CA . LYS A 1 111 ? 1.751 -8.892 -11.089 1.00 94.56 111 LYS A CA 1
ATOM 897 C C . LYS A 1 111 ? 2.184 -8.697 -9.637 1.00 94.56 111 LYS A C 1
ATOM 899 O O . LYS A 1 111 ? 1.529 -9.203 -8.735 1.00 94.56 111 LYS A O 1
ATOM 904 N N . THR A 1 112 ? 3.215 -7.886 -9.411 1.00 91.50 112 THR A N 1
ATOM 905 C CA . THR A 1 112 ? 3.670 -7.538 -8.062 1.00 91.50 112 THR A CA 1
ATOM 906 C C . THR A 1 112 ? 2.560 -6.884 -7.231 1.00 91.50 112 THR A C 1
ATOM 908 O O . THR A 1 112 ? 2.403 -7.213 -6.060 1.00 91.50 112 THR A O 1
ATOM 911 N N . MET A 1 113 ? 1.767 -5.977 -7.812 1.00 94.31 113 MET A N 1
ATOM 912 C CA . MET A 1 113 ? 0.646 -5.346 -7.102 1.00 94.31 113 MET A CA 1
ATOM 913 C C . MET A 1 113 ? -0.506 -6.315 -6.813 1.00 94.31 113 MET A C 1
ATOM 915 O O . MET A 1 113 ? -1.124 -6.202 -5.760 1.00 94.31 113 MET A O 1
ATOM 919 N N . ASN A 1 114 ? -0.763 -7.296 -7.678 1.00 94.06 114 ASN A N 1
ATOM 920 C CA . ASN A 1 114 ? -1.720 -8.367 -7.383 1.00 94.06 114 ASN A CA 1
ATOM 921 C C . ASN A 1 114 ? -1.259 -9.220 -6.194 1.00 94.06 114 ASN A C 1
ATOM 923 O O . ASN A 1 114 ? -2.060 -9.519 -5.310 1.00 94.06 114 ASN A O 1
ATOM 927 N N . ASP A 1 115 ? 0.033 -9.546 -6.112 1.00 89.94 115 ASP A N 1
ATOM 928 C CA . ASP A 1 115 ? 0.590 -10.258 -4.953 1.00 89.94 115 ASP A CA 1
ATOM 929 C C . ASP A 1 115 ? 0.452 -9.444 -3.659 1.00 89.94 115 ASP A C 1
ATOM 931 O O . ASP A 1 115 ? 0.229 -10.003 -2.583 1.00 89.94 115 ASP A O 1
ATOM 935 N N . VAL A 1 116 ? 0.588 -8.118 -3.752 1.00 88.75 116 VAL A N 1
ATOM 936 C CA . VAL A 1 116 ? 0.350 -7.207 -2.627 1.00 88.75 116 VAL A CA 1
ATOM 937 C C . VAL A 1 116 ? -1.120 -7.216 -2.219 1.00 88.75 116 VAL A C 1
ATOM 939 O O . VAL A 1 116 ? -1.407 -7.379 -1.037 1.00 88.75 116 VAL A O 1
ATOM 942 N N . VAL A 1 117 ? -2.046 -7.084 -3.173 1.00 91.00 117 VAL A N 1
ATOM 943 C CA . VAL A 1 117 ? -3.494 -7.152 -2.913 1.00 91.00 117 VAL A CA 1
ATOM 944 C C . VAL A 1 117 ? -3.852 -8.464 -2.227 1.00 91.00 117 VAL A C 1
ATOM 946 O O . VAL A 1 117 ? -4.537 -8.441 -1.209 1.00 91.00 117 VAL A O 1
ATOM 949 N N . LYS A 1 118 ? -3.324 -9.592 -2.715 1.00 84.44 118 LYS A N 1
ATOM 950 C CA . LYS A 1 118 ? -3.517 -10.901 -2.089 1.00 84.44 118 LYS A CA 1
ATOM 951 C C . LYS A 1 118 ? -3.027 -10.910 -0.639 1.00 84.44 118 LYS A C 1
ATOM 953 O O . LYS A 1 118 ? -3.752 -11.342 0.244 1.00 84.44 118 LYS A O 1
ATOM 958 N N . MET A 1 119 ? -1.834 -10.379 -0.368 1.00 83.06 119 MET A N 1
ATOM 959 C CA . MET A 1 119 ? -1.309 -10.307 1.001 1.00 83.06 119 MET A CA 1
ATOM 960 C C . MET A 1 119 ? -2.153 -9.404 1.917 1.00 83.06 119 MET A C 1
ATOM 962 O O . MET A 1 119 ? -2.366 -9.742 3.082 1.00 83.06 119 MET A O 1
ATOM 966 N N . ILE A 1 120 ? -2.645 -8.271 1.408 1.00 82.75 120 ILE A N 1
ATOM 967 C CA . ILE A 1 120 ? -3.549 -7.389 2.160 1.00 82.75 120 ILE A CA 1
ATOM 968 C C . ILE A 1 120 ? -4.873 -8.106 2.444 1.00 82.75 120 ILE A C 1
ATOM 970 O O . ILE A 1 120 ? -5.365 -8.028 3.565 1.00 82.75 120 ILE A O 1
ATOM 974 N N . SER A 1 121 ? -5.424 -8.818 1.461 1.00 84.69 121 SER A N 1
ATOM 975 C CA . SER A 1 121 ? -6.664 -9.586 1.595 1.00 84.69 121 SER A CA 1
ATOM 976 C C . SER A 1 121 ? -6.538 -10.701 2.632 1.00 84.69 121 SER A C 1
ATOM 978 O O . SER A 1 121 ? -7.306 -10.743 3.588 1.00 84.69 121 SER A O 1
ATOM 980 N N . ASP A 1 122 ? -5.516 -11.546 2.492 1.00 80.38 122 ASP A N 1
ATOM 981 C CA . ASP A 1 122 ? -5.351 -12.749 3.311 1.00 80.38 122 ASP A CA 1
ATOM 982 C C . ASP A 1 122 ? -5.014 -12.418 4.775 1.00 80.38 122 ASP A C 1
ATOM 984 O O . ASP A 1 122 ? -5.407 -13.138 5.698 1.00 80.38 122 ASP A O 1
ATOM 988 N N . HIS A 1 123 ? -4.260 -11.337 5.002 1.00 79.81 123 HIS A N 1
ATOM 989 C CA . HIS A 1 123 ? -3.663 -11.055 6.310 1.00 79.81 123 HIS A CA 1
ATOM 990 C C . HIS A 1 123 ? -3.887 -9.623 6.799 1.00 79.81 123 HIS A C 1
ATOM 992 O O . HIS A 1 123 ? -4.120 -9.409 7.987 1.00 79.81 123 HIS A O 1
ATOM 998 N N . GLY A 1 124 ? -3.798 -8.640 5.903 1.00 76.06 124 GLY A N 1
ATOM 999 C CA . GLY A 1 124 ? -3.779 -7.224 6.264 1.00 76.06 124 GLY A CA 1
ATOM 1000 C C . GLY A 1 124 ? -5.102 -6.709 6.828 1.00 76.06 124 GLY A C 1
ATOM 1001 O O . GLY A 1 124 ? -5.117 -6.120 7.906 1.00 76.06 124 GLY A O 1
ATOM 1002 N N . LEU A 1 125 ? -6.210 -6.951 6.124 1.00 81.44 125 LEU A N 1
ATOM 1003 C CA . LEU A 1 125 ? -7.532 -6.475 6.547 1.00 81.44 125 LEU A CA 1
ATOM 1004 C C . LEU A 1 125 ? -7.973 -7.144 7.848 1.00 81.44 125 LEU A C 1
ATOM 1006 O O . LEU A 1 125 ? -8.386 -6.455 8.776 1.00 81.44 125 LEU A O 1
ATOM 1010 N N . ASN A 1 126 ? -7.759 -8.457 7.964 1.00 75.94 126 ASN A N 1
ATOM 1011 C CA . ASN A 1 126 ? -7.987 -9.183 9.210 1.00 75.94 126 ASN A CA 1
ATOM 1012 C C . ASN A 1 126 ? -7.191 -8.559 10.362 1.00 75.94 126 ASN A C 1
ATOM 1014 O O . ASN A 1 126 ? -7.753 -8.307 11.423 1.00 75.94 126 ASN A O 1
ATOM 1018 N N . TRP A 1 127 ? -5.901 -8.263 10.173 1.00 80.75 127 TRP A N 1
ATOM 1019 C CA . TRP A 1 127 ? -5.099 -7.611 11.209 1.00 80.75 127 TRP A CA 1
ATOM 1020 C C . TRP A 1 127 ? -5.670 -6.241 11.611 1.00 80.75 127 TRP A C 1
ATOM 1022 O O . TRP A 1 127 ? -5.782 -5.968 12.805 1.00 80.75 127 TRP A O 1
ATOM 1032 N N . ILE A 1 128 ? -6.095 -5.410 10.653 1.00 75.75 128 ILE A N 1
ATOM 1033 C CA . ILE A 1 128 ? -6.724 -4.106 10.934 1.00 75.75 128 ILE A CA 1
ATOM 1034 C C . ILE A 1 128 ? -8.007 -4.289 11.746 1.00 75.75 128 ILE A C 1
ATOM 1036 O O . ILE A 1 128 ? -8.188 -3.622 12.761 1.00 75.75 128 ILE A O 1
ATOM 1040 N N . GLU A 1 129 ? -8.886 -5.206 11.349 1.00 79.12 129 GLU A N 1
ATOM 1041 C CA . GLU A 1 129 ? -10.129 -5.463 12.080 1.00 79.12 129 GLU A CA 1
ATOM 1042 C C . GLU A 1 129 ? -9.878 -5.919 13.519 1.00 79.12 129 GLU A C 1
ATOM 1044 O O . GLU A 1 129 ? -10.548 -5.446 14.432 1.00 79.12 129 GLU A O 1
ATOM 1049 N N . HIS A 1 130 ? -8.903 -6.805 13.745 1.00 72.00 130 HIS A N 1
ATOM 1050 C CA . HIS A 1 130 ? -8.560 -7.263 15.094 1.00 72.00 130 HIS A CA 1
ATOM 1051 C C . HIS A 1 130 ? -7.994 -6.137 15.968 1.00 72.00 130 HIS A C 1
ATOM 1053 O O . HIS A 1 130 ? -8.276 -6.111 17.158 1.00 72.00 130 HIS A O 1
ATOM 1059 N N . ASN A 1 131 ? -7.224 -5.207 15.394 1.00 72.12 131 ASN A N 1
ATOM 1060 C CA . ASN A 1 131 ? -6.585 -4.118 16.145 1.00 72.12 131 ASN A CA 1
ATOM 1061 C C . ASN A 1 131 ? -7.448 -2.848 16.243 1.00 72.12 131 ASN A C 1
ATOM 1063 O O . ASN A 1 131 ? -7.064 -1.906 16.925 1.00 72.12 131 ASN A O 1
ATOM 1067 N N . THR A 1 132 ? -8.601 -2.814 15.573 1.00 70.44 132 THR A N 1
ATOM 1068 C CA . THR A 1 132 ? -9.586 -1.720 15.670 1.00 70.44 132 THR A CA 1
ATOM 1069 C C . THR A 1 132 ? -10.776 -2.072 16.564 1.00 70.44 132 THR A C 1
ATOM 1071 O O . THR A 1 132 ? -11.564 -1.192 16.900 1.00 70.44 132 THR A O 1
ATOM 1074 N N . LYS A 1 133 ? -10.930 -3.344 16.959 1.00 65.25 133 LYS A N 1
ATOM 1075 C CA . LYS A 1 133 ? -11.913 -3.777 17.961 1.00 65.25 133 LYS A CA 1
ATOM 1076 C C . LYS A 1 133 ? -11.356 -3.479 19.355 1.00 65.25 133 LYS A C 1
ATOM 1078 O O . LYS A 1 133 ? -10.478 -4.198 19.825 1.00 65.25 133 LYS A O 1
ATOM 1083 N N . SER A 1 134 ? -11.832 -2.391 19.959 1.00 54.53 134 SER A N 1
ATOM 1084 C CA . SER A 1 134 ? -11.642 -2.072 21.382 1.00 54.53 134 SER A CA 1
ATOM 1085 C C . SER A 1 134 ? -12.392 -3.053 22.279 1.00 54.53 134 SER A C 1
ATOM 1087 O O . SER A 1 134 ? -13.517 -3.448 21.894 1.00 54.53 134 SER A O 1
#

pLDDT: mean 74.39, std 21.36, range [34.19, 97.5]

Radius of gyration: 16.48 Å; chains: 1; bounding box: 40×27×43 Å

Sequence (134 aa):
MTPFDKSLRDVVKPYLENQGYSFNGKRDFSAIVNGQNSVITFQKGLRGLAGTFTVNLSVEEKTERLGTIRINSWSIFINKFFGDKESLLKAVFLPKDKWWKISENQINMNKTMNDVVKMISDHGLNWIEHNTKS